Protein AF-A0A7J5ZHX4-F1 (afdb_monomer_lite)

Organism: Ameiurus melas (NCBI:txid219545)

Structure (mmCIF, N/CA/C/O backbone):
data_AF-A0A7J5ZHX4-F1
#
_entry.id   AF-A0A7J5ZHX4-F1
#
loop_
_atom_site.group_PDB
_atom_site.id
_atom_site.type_symbol
_atom_site.label_atom_id
_atom_site.la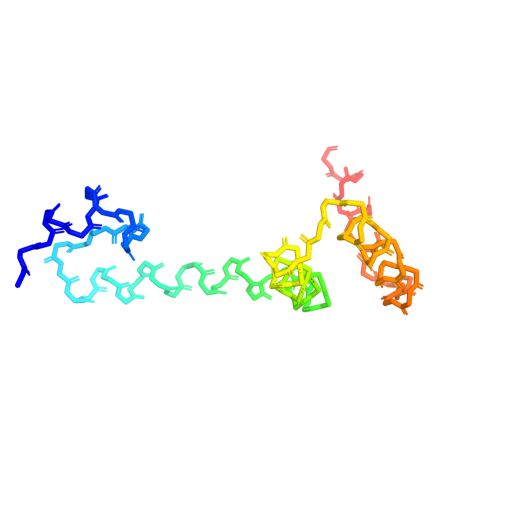bel_alt_id
_atom_site.label_comp_id
_atom_site.label_asym_id
_atom_site.label_entity_id
_atom_site.label_seq_id
_atom_site.pdbx_PDB_ins_code
_atom_site.Cartn_x
_atom_site.Cartn_y
_atom_site.Cartn_z
_atom_site.occupancy
_atom_site.B_iso_or_equiv
_atom_site.auth_seq_id
_atom_site.auth_comp_id
_atom_site.auth_asym_id
_atom_site.auth_atom_id
_atom_site.pdbx_PDB_model_num
ATOM 1 N N . MET A 1 1 ? -0.462 6.829 26.952 1.00 50.62 1 MET A N 1
ATOM 2 C CA . MET A 1 1 ? -0.421 7.953 25.986 1.00 50.62 1 MET A CA 1
ATOM 3 C C . MET A 1 1 ? -1.859 8.283 25.604 1.00 50.62 1 MET A C 1
ATOM 5 O O . MET A 1 1 ? -2.588 7.361 25.268 1.00 50.62 1 MET A O 1
ATOM 9 N N . LYS A 1 2 ? -2.314 9.534 25.761 1.00 53.50 2 LYS A N 1
ATOM 10 C CA . LYS A 1 2 ? -3.700 9.933 25.429 1.00 53.50 2 LYS A CA 1
ATOM 11 C C . LYS A 1 2 ? -3.875 9.978 23.902 1.00 53.50 2 LYS A C 1
ATOM 13 O O . LYS A 1 2 ? -2.925 10.338 23.210 1.00 53.50 2 LYS A O 1
ATOM 18 N N . GLY A 1 3 ? -5.066 9.652 23.386 1.00 60.94 3 GLY A N 1
ATOM 19 C CA . GLY A 1 3 ? -5.343 9.573 21.939 1.00 60.94 3 GLY A CA 1
ATOM 20 C C . GLY A 1 3 ? -4.990 10.840 21.143 1.00 60.94 3 GLY A C 1
ATOM 21 O O . GLY A 1 3 ? -4.582 10.745 19.989 1.00 60.94 3 GLY A O 1
ATOM 22 N N . SER A 1 4 ? -5.023 12.019 21.776 1.00 60.41 4 SER A N 1
ATOM 23 C CA . SER A 1 4 ? -4.625 13.295 21.162 1.00 60.41 4 SER A CA 1
ATOM 24 C C . SER A 1 4 ? -3.141 13.370 20.773 1.00 60.41 4 SER A C 1
ATOM 26 O O . SER A 1 4 ? -2.809 13.990 19.763 1.00 60.41 4 SER A O 1
ATOM 28 N N . ALA A 1 5 ? -2.252 12.695 21.512 1.00 63.16 5 ALA A N 1
ATOM 29 C CA . ALA A 1 5 ? -0.811 12.700 21.253 1.00 63.16 5 ALA A CA 1
ATOM 30 C C . ALA A 1 5 ? -0.412 11.861 20.021 1.00 63.16 5 ALA A C 1
ATOM 32 O O . ALA A 1 5 ? 0.643 12.094 19.438 1.00 63.16 5 ALA A O 1
ATOM 33 N N . CYS A 1 6 ? -1.250 10.906 19.595 1.00 61.03 6 CYS A N 1
ATOM 34 C CA . CYS A 1 6 ? -0.951 10.085 18.418 1.00 61.03 6 CYS A CA 1
ATOM 35 C C . CYS A 1 6 ? -1.124 10.859 17.098 1.00 61.03 6 CYS A C 1
ATOM 37 O O . CYS A 1 6 ? -0.428 10.570 16.125 1.00 61.03 6 CYS A O 1
ATOM 39 N N . SER A 1 7 ? -2.018 11.860 17.068 1.00 64.38 7 SER A N 1
ATOM 40 C CA . SER A 1 7 ? -2.251 12.667 15.860 1.00 64.38 7 SER A CA 1
ATOM 41 C C . SER A 1 7 ? -1.109 13.650 15.585 1.00 64.38 7 SER A C 1
ATOM 43 O O . SER A 1 7 ? -0.671 13.777 14.448 1.00 64.38 7 SER A O 1
ATOM 45 N N . VAL A 1 8 ? -0.555 14.280 16.629 1.00 71.25 8 VAL A N 1
ATOM 46 C CA . VAL A 1 8 ? 0.504 15.295 16.479 1.00 71.25 8 VAL A CA 1
ATOM 47 C C . VAL A 1 8 ? 1.832 14.698 16.009 1.00 71.25 8 VAL A C 1
ATOM 49 O O . VAL A 1 8 ? 2.600 15.364 15.323 1.00 71.25 8 VAL A O 1
ATOM 52 N N . LEU A 1 9 ? 2.079 13.425 16.327 1.00 78.75 9 LEU A N 1
ATOM 53 C CA . LEU A 1 9 ? 3.265 12.682 15.893 1.00 78.75 9 LEU A CA 1
ATOM 54 C C . LEU A 1 9 ? 3.055 11.926 14.568 1.00 78.75 9 LEU A C 1
ATOM 56 O O . LEU A 1 9 ? 3.935 11.169 14.173 1.00 78.75 9 LEU A O 1
ATOM 60 N N . HIS A 1 10 ? 1.907 12.100 13.894 1.00 74.19 10 HIS A N 1
ATOM 61 C CA . HIS A 1 10 ? 1.545 11.393 12.652 1.00 74.19 10 HIS A CA 1
ATOM 62 C C . HIS A 1 10 ? 1.650 9.857 12.736 1.00 74.19 10 HIS A C 1
ATOM 64 O O . HIS A 1 10 ? 1.832 9.175 11.730 1.00 74.19 10 HIS A O 1
ATOM 70 N N . LEU A 1 11 ? 1.510 9.297 13.938 1.00 80.31 11 LEU A N 1
ATOM 71 C CA . LEU A 1 11 ? 1.632 7.858 14.170 1.00 80.31 11 LEU A CA 1
ATOM 72 C C . LEU A 1 11 ? 0.301 7.124 13.935 1.00 80.31 11 LEU A C 1
ATOM 74 O O . LEU A 1 11 ? 0.294 5.953 13.565 1.00 80.31 11 LEU A O 1
ATOM 78 N N . CYS A 1 12 ? -0.827 7.820 14.113 1.00 80.94 12 CYS A N 1
ATOM 79 C CA . CYS A 1 12 ? -2.166 7.307 13.832 1.00 80.94 12 CYS A CA 1
ATOM 80 C C . CYS A 1 12 ? -2.793 8.086 12.673 1.00 80.94 12 CYS A C 1
ATOM 82 O O . CYS A 1 12 ? -2.812 9.315 12.693 1.00 80.94 12 CYS A O 1
ATOM 84 N N . SER A 1 13 ? -3.372 7.380 11.697 1.00 82.44 13 SER A N 1
ATOM 85 C CA . SER A 1 13 ? -4.062 8.019 10.566 1.00 82.44 13 SER A CA 1
ATOM 86 C C . SER A 1 13 ? -5.395 8.665 10.983 1.00 82.44 13 SER A C 1
ATOM 88 O O . SER A 1 13 ? -5.761 9.720 10.472 1.00 82.44 13 SER A O 1
ATOM 90 N N . ARG A 1 14 ? -6.116 8.060 11.941 1.00 81.50 14 ARG A N 1
ATOM 91 C CA . ARG A 1 14 ? -7.364 8.577 12.534 1.00 81.50 14 ARG A CA 1
ATOM 92 C C . ARG A 1 14 ? -7.449 8.185 14.011 1.00 81.50 14 ARG A C 1
ATOM 94 O O . ARG A 1 14 ? -6.869 7.178 14.413 1.00 81.50 14 ARG A O 1
ATOM 101 N N . VAL A 1 15 ? -8.177 8.968 14.806 1.00 83.31 15 VAL A N 1
ATOM 102 C CA . VAL A 1 15 ? -8.458 8.687 16.223 1.00 83.31 15 VAL A CA 1
ATOM 103 C C . VAL A 1 15 ? -9.967 8.531 16.383 1.00 83.31 15 VAL A C 1
ATOM 105 O O . VAL A 1 15 ? -10.717 9.390 15.929 1.00 83.31 15 VAL A O 1
ATOM 108 N N . PHE A 1 16 ? -10.401 7.442 17.017 1.00 82.50 16 PHE A N 1
ATOM 109 C CA . PHE A 1 16 ? -11.812 7.143 17.271 1.00 82.50 16 PHE A CA 1
ATOM 110 C C . PHE A 1 16 ? -12.116 7.218 18.776 1.00 82.50 16 PHE A C 1
ATOM 112 O O . PHE A 1 16 ? -11.214 6.965 19.580 1.00 82.50 16 PHE A O 1
ATOM 119 N N . PRO A 1 17 ? -13.355 7.576 19.164 1.00 80.19 17 PRO A N 1
ATOM 120 C CA . PRO A 1 17 ? -13.741 7.718 20.570 1.00 80.19 17 PRO A CA 1
ATOM 121 C C . PRO A 1 17 ? -13.888 6.371 21.295 1.00 80.19 17 PRO A C 1
ATOM 123 O O . PRO A 1 17 ? -13.548 6.280 22.471 1.00 80.19 17 PRO A O 1
ATOM 126 N N . ASP A 1 18 ? -14.310 5.320 20.583 1.00 85.75 18 ASP A N 1
ATOM 127 C CA . ASP A 1 18 ? -14.678 4.019 21.152 1.00 85.75 18 ASP A CA 1
ATOM 128 C C . ASP A 1 18 ? -14.129 2.854 20.316 1.00 85.75 18 ASP A C 1
ATOM 130 O O . ASP A 1 18 ? -13.853 2.993 19.118 1.00 85.75 18 ASP A O 1
ATOM 134 N N . LYS A 1 19 ? -14.004 1.674 20.940 1.00 83.31 19 LYS A N 1
ATOM 135 C CA . LYS A 1 19 ? -13.483 0.457 20.294 1.00 83.31 19 LYS A CA 1
ATOM 136 C C . LYS A 1 19 ? -14.381 -0.030 19.152 1.00 83.31 19 LYS A C 1
ATOM 138 O O . LYS A 1 19 ? -13.865 -0.425 18.111 1.00 83.31 19 LYS A O 1
ATOM 143 N N . ASP A 1 20 ? -15.698 0.012 19.322 1.00 85.38 20 ASP A N 1
ATOM 144 C CA . ASP A 1 20 ? -16.641 -0.422 18.284 1.00 85.38 20 ASP A CA 1
ATOM 145 C C . ASP A 1 20 ? -16.587 0.494 17.052 1.00 85.38 20 ASP A C 1
ATOM 147 O O . ASP A 1 20 ? -16.534 0.016 15.918 1.00 85.38 20 ASP A O 1
ATOM 151 N N . SER A 1 21 ? -16.471 1.807 17.270 1.00 84.44 21 SER A N 1
ATOM 152 C CA . SER A 1 21 ? -16.293 2.807 16.209 1.00 84.44 21 SER A CA 1
ATOM 153 C C . SER A 1 21 ? -14.967 2.639 15.453 1.00 84.44 21 SER A C 1
ATOM 155 O O . SER A 1 21 ? -14.923 2.836 14.239 1.00 84.44 21 SER A O 1
ATOM 157 N N . LEU A 1 22 ? -13.891 2.238 16.146 1.00 85.94 22 LEU A N 1
ATOM 158 C CA . LEU A 1 22 ? -12.603 1.902 15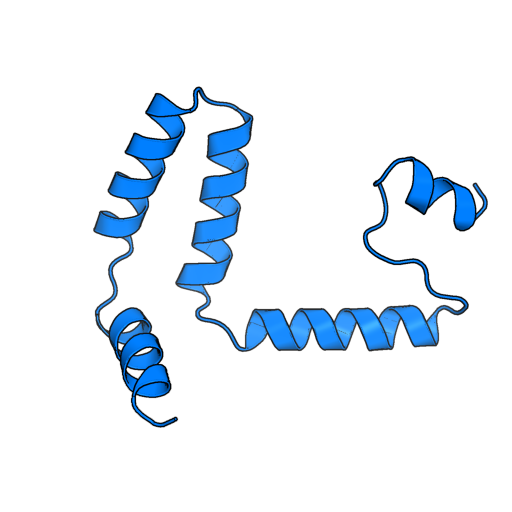.526 1.00 85.94 22 LEU A CA 1
ATOM 159 C C . LEU A 1 22 ? -12.738 0.700 14.579 1.00 85.94 22 LEU A C 1
ATOM 161 O O . LEU A 1 22 ? -12.272 0.767 13.446 1.00 85.94 22 LEU A O 1
ATOM 165 N N . ILE A 1 23 ? -13.371 -0.385 15.035 1.00 86.69 23 ILE A N 1
ATOM 166 C CA . ILE A 1 23 ? -13.519 -1.618 14.246 1.00 86.69 23 ILE A CA 1
ATOM 167 C C . ILE A 1 23 ? -14.400 -1.368 13.019 1.00 86.69 23 ILE A C 1
ATOM 169 O O . ILE A 1 23 ? -14.054 -1.800 11.922 1.00 86.69 23 ILE A O 1
ATOM 173 N N . ALA A 1 24 ? -15.504 -0.634 13.176 1.00 87.31 24 ALA A N 1
ATOM 174 C CA . ALA A 1 24 ? -16.365 -0.271 12.052 1.00 87.31 24 ALA A CA 1
ATOM 175 C C . ALA A 1 24 ? -15.608 0.554 10.994 1.00 87.31 24 ALA A C 1
ATOM 177 O O . ALA A 1 24 ? -15.697 0.258 9.802 1.00 87.31 24 ALA A O 1
ATOM 178 N N . GLY A 1 25 ? -14.813 1.540 11.429 1.00 84.38 25 GLY A N 1
ATOM 179 C CA . GLY A 1 25 ? -13.985 2.348 10.531 1.00 84.38 25 GLY A CA 1
ATOM 180 C C . GLY A 1 25 ? -12.855 1.561 9.855 1.00 84.38 25 GLY A C 1
ATOM 181 O O . GLY A 1 25 ? -12.553 1.808 8.689 1.00 84.38 25 GLY A O 1
ATOM 182 N N . ASP A 1 26 ? -12.242 0.600 10.552 1.00 86.50 26 ASP A N 1
ATOM 183 C CA . ASP A 1 26 ? -11.212 -0.280 9.982 1.00 86.50 26 ASP A CA 1
ATOM 184 C C . ASP A 1 26 ? -11.789 -1.203 8.899 1.00 86.50 26 ASP A C 1
ATOM 186 O O . ASP A 1 26 ? -11.237 -1.307 7.803 1.00 86.50 26 ASP A O 1
ATOM 190 N N . LEU A 1 27 ? -12.959 -1.797 9.155 1.00 86.81 27 LEU A N 1
ATOM 191 C CA . LEU A 1 27 ? -13.648 -2.660 8.194 1.00 86.81 27 LEU A CA 1
ATOM 192 C C . LEU A 1 27 ? -14.069 -1.909 6.924 1.00 86.81 27 LEU A C 1
ATOM 194 O O . LEU A 1 27 ? -13.979 -2.466 5.828 1.00 86.81 27 LEU A O 1
ATOM 198 N N . GLU A 1 28 ? -14.476 -0.644 7.039 1.00 88.31 28 GLU A N 1
ATOM 199 C CA . GLU A 1 28 ? -14.772 0.206 5.880 1.00 88.31 28 GLU A CA 1
ATOM 200 C C . GLU A 1 28 ? -13.524 0.412 5.000 1.00 88.31 28 GLU A C 1
ATOM 202 O O . GLU A 1 28 ? -13.568 0.240 3.777 1.00 88.31 28 GLU A O 1
ATOM 207 N N . ILE A 1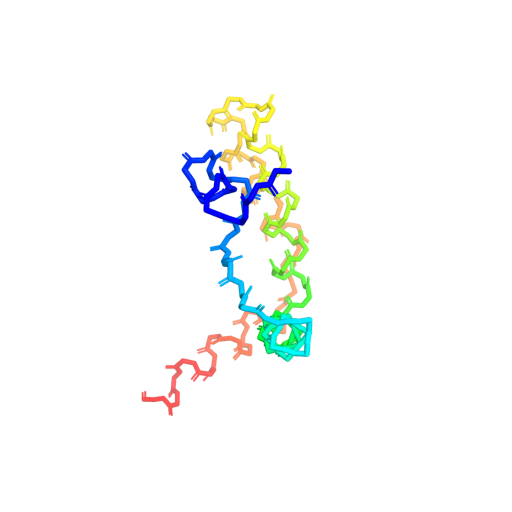 29 ? -12.379 0.721 5.619 1.00 85.38 29 ILE A N 1
ATOM 208 C CA . ILE A 1 29 ? -11.102 0.924 4.918 1.00 85.38 29 ILE A CA 1
ATOM 209 C C . ILE A 1 29 ? -10.611 -0.386 4.286 1.00 85.38 29 ILE A C 1
ATOM 211 O O . ILE A 1 29 ? -10.147 -0.395 3.136 1.00 85.38 29 ILE A O 1
ATOM 215 N N . ALA A 1 30 ? -10.734 -1.498 5.011 1.00 84.69 30 ALA A N 1
ATOM 216 C CA . ALA A 1 30 ? -10.401 -2.826 4.518 1.00 84.69 30 ALA A CA 1
ATOM 217 C C . ALA A 1 30 ? -11.262 -3.193 3.300 1.00 84.69 30 ALA A C 1
ATOM 219 O O . ALA A 1 30 ? -10.721 -3.632 2.284 1.00 84.69 30 ALA A O 1
ATOM 220 N N . GLY A 1 31 ? -12.571 -2.921 3.348 1.00 86.00 31 GLY A N 1
ATOM 221 C CA . GLY A 1 31 ? -13.483 -3.104 2.217 1.00 86.00 31 GLY A CA 1
ATOM 222 C C . GLY A 1 31 ? -13.094 -2.259 1.000 1.00 86.00 31 GLY A C 1
ATOM 223 O O . GLY A 1 31 ? -13.014 -2.773 -0.118 1.00 86.00 31 GLY A O 1
ATOM 224 N N . GLY A 1 32 ? -12.750 -0.985 1.211 1.00 83.25 32 GLY A N 1
ATOM 225 C CA . GLY A 1 32 ? -12.271 -0.093 0.149 1.00 83.25 32 GLY A CA 1
ATOM 226 C C . GLY A 1 32 ? -10.950 -0.534 -0.496 1.00 83.25 32 GLY A C 1
ATOM 227 O O . GLY A 1 32 ? -10.716 -0.273 -1.680 1.00 83.25 32 GLY A O 1
ATOM 228 N N . THR A 1 33 ? -10.091 -1.224 0.258 1.00 82.06 33 THR A N 1
ATOM 229 C CA . THR A 1 33 ? -8.830 -1.791 -0.247 1.00 82.06 33 THR A CA 1
ATOM 230 C C . THR A 1 33 ? -9.060 -3.123 -0.962 1.00 82.06 33 THR A C 1
ATOM 232 O O . THR A 1 33 ? -8.481 -3.352 -2.023 1.00 82.06 33 THR A O 1
ATOM 235 N N . ALA A 1 34 ? -9.945 -3.972 -0.434 1.00 81.31 34 ALA A N 1
ATOM 236 C CA . ALA A 1 34 ? -10.300 -5.267 -1.013 1.00 81.31 34 ALA A CA 1
ATOM 237 C C . ALA A 1 34 ? -11.068 -5.147 -2.341 1.00 81.31 34 ALA A C 1
AT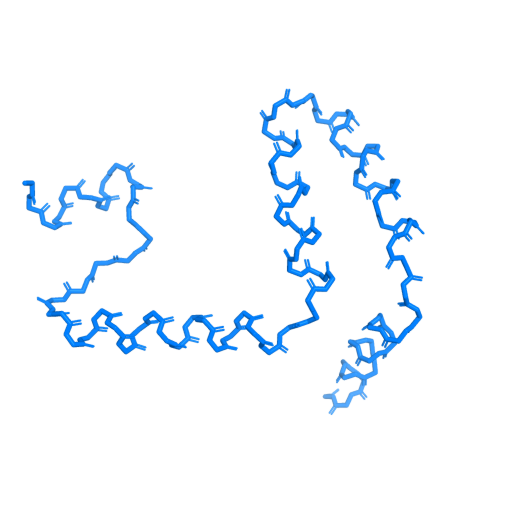OM 239 O O . ALA A 1 34 ? -10.966 -6.028 -3.188 1.00 81.31 34 ALA A O 1
ATOM 240 N N . GLY A 1 35 ? -11.798 -4.047 -2.555 1.00 82.62 35 GLY A N 1
ATOM 241 C CA . GLY A 1 35 ? -12.483 -3.762 -3.821 1.00 82.62 35 GLY A CA 1
ATOM 242 C C . GLY A 1 35 ? -11.564 -3.336 -4.977 1.00 82.62 35 GLY A C 1
ATOM 243 O O . GLY A 1 35 ? -12.043 -3.115 -6.089 1.00 82.62 35 GLY A O 1
ATOM 244 N N . ARG A 1 36 ? -10.255 -3.180 -4.743 1.00 80.75 36 ARG A N 1
ATOM 245 C CA . ARG A 1 36 ? -9.264 -2.813 -5.768 1.00 80.75 36 ARG A CA 1
ATOM 246 C C . ARG A 1 36 ? -8.534 -4.053 -6.280 1.00 80.75 36 ARG A C 1
ATOM 248 O O . ARG A 1 36 ? -8.506 -5.082 -5.616 1.00 80.75 36 ARG A O 1
ATOM 255 N N . SER A 1 37 ? -7.895 -3.943 -7.450 1.00 83.00 37 SER A N 1
ATOM 256 C CA . SER A 1 37 ? -7.054 -5.032 -7.969 1.00 83.00 37 SER A CA 1
ATOM 257 C C . SER A 1 37 ? -5.991 -5.418 -6.925 1.00 83.00 37 SER A C 1
ATOM 259 O O . SER A 1 37 ? -5.245 -4.542 -6.463 1.00 83.00 37 SER A O 1
ATOM 261 N N . PRO A 1 38 ? -5.876 -6.711 -6.567 1.00 79.81 38 PRO A N 1
ATOM 262 C CA . PRO A 1 38 ? -4.888 -7.170 -5.597 1.00 79.81 38 PRO A CA 1
ATOM 263 C C . PRO A 1 38 ? -3.460 -6.918 -6.095 1.00 79.81 38 PRO A C 1
ATOM 265 O O . PRO A 1 38 ? -2.582 -6.595 -5.297 1.00 79.81 38 PRO A O 1
ATOM 268 N N . VAL A 1 39 ? -3.237 -6.971 -7.414 1.00 81.38 39 VAL A N 1
ATOM 269 C CA . VAL A 1 39 ? -1.943 -6.664 -8.040 1.00 81.38 39 VAL A CA 1
ATOM 270 C C . VAL A 1 39 ? -1.596 -5.186 -7.867 1.00 81.38 39 VAL A C 1
ATOM 272 O O . VAL A 1 39 ? -0.465 -4.859 -7.512 1.00 81.38 39 VAL A O 1
ATOM 275 N N . ALA A 1 40 ? -2.569 -4.285 -8.034 1.00 79.12 40 ALA A N 1
ATOM 276 C CA . ALA A 1 40 ? -2.353 -2.852 -7.838 1.00 79.12 40 ALA A CA 1
ATOM 277 C C . ALA A 1 40 ? -2.057 -2.498 -6.368 1.00 79.12 40 ALA A C 1
ATOM 279 O O . ALA A 1 40 ? -1.167 -1.689 -6.091 1.00 79.12 40 ALA A O 1
ATOM 280 N N . VAL A 1 41 ? -2.767 -3.116 -5.416 1.00 84.38 41 VAL A N 1
ATOM 281 C CA . VAL A 1 41 ? -2.572 -2.871 -3.975 1.00 84.38 41 VAL A CA 1
ATOM 282 C C . VAL A 1 41 ? -1.216 -3.397 -3.504 1.00 84.38 41 VAL A C 1
ATOM 284 O O . VAL A 1 41 ? -0.444 -2.649 -2.898 1.00 84.38 41 VAL A O 1
ATOM 287 N N . GLN A 1 42 ? -0.893 -4.658 -3.810 1.00 83.38 42 GLN A N 1
ATOM 288 C CA . GLN A 1 42 ? 0.400 -5.237 -3.432 1.00 83.38 42 GLN A CA 1
ATOM 289 C C . GLN A 1 42 ? 1.552 -4.528 -4.143 1.00 83.38 42 GLN A C 1
ATOM 291 O O . GLN A 1 42 ? 2.577 -4.242 -3.526 1.00 83.38 42 GLN A O 1
ATOM 296 N N . GLY A 1 43 ? 1.362 -4.162 -5.410 1.00 84.00 43 GLY A N 1
ATOM 297 C CA . GLY A 1 43 ? 2.384 -3.470 -6.172 1.00 84.00 43 GLY A CA 1
ATOM 298 C C . GLY A 1 43 ? 2.722 -2.087 -5.638 1.00 84.00 43 GLY A C 1
ATOM 299 O O . GLY A 1 43 ? 3.895 -1.747 -5.492 1.00 84.00 43 GLY A O 1
ATOM 300 N N . THR A 1 44 ? 1.699 -1.325 -5.246 1.00 85.81 44 THR A N 1
ATOM 301 C CA . THR A 1 44 ? 1.889 -0.018 -4.606 1.00 85.81 44 THR A CA 1
ATOM 302 C C . THR A 1 44 ? 2.656 -0.154 -3.288 1.00 85.81 44 THR A C 1
ATOM 304 O O . THR A 1 44 ? 3.556 0.638 -3.023 1.00 85.81 44 THR A O 1
ATOM 307 N N . LYS A 1 45 ? 2.367 -1.185 -2.479 1.00 87.25 45 LYS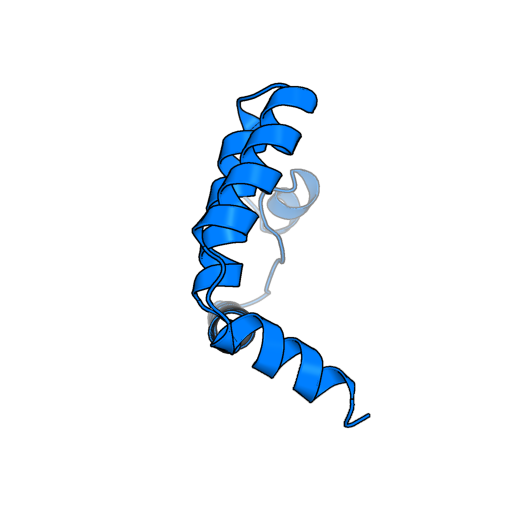 A N 1
ATOM 308 C CA . LYS A 1 45 ? 3.077 -1.433 -1.213 1.00 87.25 45 LYS A CA 1
ATOM 309 C C . LYS A 1 45 ? 4.564 -1.715 -1.428 1.00 87.25 45 LYS A C 1
ATOM 311 O O . LYS A 1 45 ? 5.397 -1.133 -0.739 1.00 87.25 45 LYS A O 1
ATOM 316 N N . ILE A 1 46 ? 4.892 -2.601 -2.366 1.00 87.75 46 ILE A N 1
ATOM 317 C CA . ILE A 1 46 ? 6.283 -2.967 -2.665 1.00 87.75 46 ILE A CA 1
ATOM 318 C C . ILE A 1 46 ? 7.049 -1.745 -3.179 1.00 87.75 46 ILE A C 1
ATOM 320 O O . ILE A 1 46 ? 8.160 -1.478 -2.732 1.00 87.75 46 ILE A O 1
ATOM 324 N N . ASN A 1 47 ? 6.422 -0.957 -4.050 1.00 86.19 47 ASN A N 1
ATOM 325 C CA . ASN A 1 47 ? 7.021 0.251 -4.597 1.00 86.19 47 ASN A CA 1
ATOM 326 C C . ASN A 1 47 ? 7.295 1.325 -3.524 1.00 86.19 47 ASN A C 1
ATOM 328 O O . ASN A 1 47 ? 8.376 1.912 -3.490 1.00 86.19 47 ASN A O 1
ATOM 332 N N . LEU A 1 48 ? 6.351 1.543 -2.599 1.00 86.62 48 LEU A N 1
ATOM 333 C CA . LEU A 1 48 ? 6.540 2.465 -1.473 1.00 86.62 48 LEU A CA 1
ATOM 334 C C . LEU A 1 48 ? 7.683 2.029 -0.546 1.00 86.62 48 LEU A C 1
ATOM 336 O O . LEU A 1 48 ? 8.448 2.873 -0.089 1.00 86.62 48 LEU A O 1
ATOM 340 N N . LEU A 1 49 ? 7.810 0.725 -0.280 1.00 89.25 49 LEU A N 1
ATOM 341 C CA . LEU A 1 49 ? 8.916 0.185 0.515 1.00 89.25 49 LEU A CA 1
ATOM 342 C C . LEU A 1 49 ? 10.258 0.365 -0.199 1.00 89.25 49 LEU A C 1
ATOM 344 O O . LEU A 1 49 ? 11.212 0.825 0.416 1.00 89.25 49 LEU A O 1
ATOM 348 N N . TYR A 1 50 ? 10.315 0.061 -1.497 1.00 86.94 50 TYR A N 1
ATOM 349 C CA . TYR A 1 50 ? 11.535 0.208 -2.285 1.00 86.94 50 TYR A CA 1
ATOM 350 C C . TYR A 1 50 ? 11.981 1.673 -2.375 1.00 86.94 50 TYR A C 1
ATOM 352 O O . TYR A 1 50 ? 13.137 1.983 -2.101 1.00 86.94 50 TYR A O 1
ATOM 360 N N . SER A 1 51 ? 11.047 2.588 -2.648 1.00 87.50 51 SER A N 1
ATOM 361 C CA . SER A 1 51 ? 11.315 4.030 -2.751 1.00 87.50 51 SER A CA 1
ATOM 362 C C . SER A 1 51 ? 11.777 4.670 -1.437 1.00 87.50 51 SER A C 1
ATOM 364 O O . SER A 1 51 ? 12.378 5.738 -1.464 1.00 87.50 51 SER A O 1
ATOM 366 N N . ARG A 1 52 ? 11.490 4.054 -0.281 1.00 89.81 52 ARG A N 1
ATOM 367 C CA . ARG A 1 52 ? 11.958 4.546 1.025 1.00 89.81 52 ARG A CA 1
ATOM 368 C C . ARG A 1 52 ? 13.462 4.346 1.202 1.00 89.81 52 ARG A C 1
ATOM 370 O O . ARG A 1 52 ? 14.120 5.198 1.788 1.00 89.81 52 ARG A O 1
ATOM 377 N N . ASP A 1 53 ? 13.967 3.213 0.726 1.00 88.94 53 ASP A N 1
ATOM 378 C CA . ASP A 1 53 ? 15.329 2.759 1.005 1.00 88.94 53 ASP A CA 1
ATOM 379 C C . ASP A 1 53 ? 16.302 3.057 -0.158 1.00 88.94 53 ASP A C 1
ATOM 381 O O . ASP A 1 53 ? 17.495 2.793 -0.031 1.00 88.94 53 ASP A O 1
ATOM 385 N N . HIS A 1 54 ? 15.815 3.628 -1.270 1.00 88.50 54 HIS A N 1
ATOM 386 C CA . HIS A 1 54 ? 16.593 3.895 -2.489 1.00 88.50 54 HIS A CA 1
ATOM 387 C C . HIS A 1 54 ? 16.487 5.352 -2.950 1.00 88.50 54 HIS A C 1
ATOM 389 O O . HIS A 1 54 ? 15.591 6.099 -2.550 1.00 88.50 54 HIS A O 1
ATOM 395 N N . SER A 1 55 ? 17.410 5.762 -3.825 1.00 88.12 55 SER A N 1
ATOM 396 C CA . SER A 1 55 ? 17.354 7.080 -4.453 1.00 88.12 55 SER A CA 1
ATOM 397 C C . SER A 1 55 ? 16.121 7.223 -5.355 1.00 88.12 55 SER A C 1
ATOM 399 O O . SER A 1 55 ? 15.574 6.243 -5.858 1.00 88.12 55 SER A O 1
ATOM 401 N N . VAL A 1 56 ? 15.690 8.464 -5.603 1.00 85.62 56 VAL A N 1
ATOM 402 C CA . VAL A 1 56 ? 14.520 8.747 -6.457 1.00 85.62 56 VAL A CA 1
ATOM 403 C C . VAL A 1 56 ? 14.682 8.136 -7.854 1.00 85.62 56 VAL A C 1
ATOM 405 O O . VAL A 1 56 ? 13.723 7.594 -8.396 1.00 85.62 56 VAL A O 1
ATOM 408 N N . THR A 1 57 ? 15.891 8.176 -8.419 1.00 86.50 57 THR A N 1
ATOM 409 C CA . THR A 1 57 ? 16.187 7.626 -9.749 1.00 86.50 57 THR A CA 1
ATOM 410 C C . THR A 1 57 ? 16.034 6.105 -9.781 1.00 86.50 57 THR A C 1
ATOM 412 O O . THR A 1 57 ? 15.335 5.583 -10.645 1.00 86.50 57 THR A O 1
ATOM 415 N N . GLU A 1 58 ? 16.609 5.398 -8.803 1.00 83.62 58 GLU A N 1
ATOM 416 C CA . GLU A 1 58 ? 16.477 3.938 -8.684 1.00 83.62 58 GLU A CA 1
ATOM 417 C C . GLU A 1 58 ? 15.034 3.521 -8.392 1.00 83.62 58 GLU A C 1
ATOM 419 O O . GLU A 1 58 ? 14.542 2.539 -8.947 1.00 83.62 58 GLU A O 1
ATOM 424 N N . GLY A 1 59 ? 14.329 4.297 -7.563 1.00 84.19 59 GLY A N 1
ATOM 425 C CA . GLY A 1 59 ? 12.905 4.116 -7.311 1.00 84.19 59 GLY A CA 1
ATOM 426 C C . GLY A 1 59 ? 12.098 4.175 -8.605 1.00 84.19 59 GLY A C 1
ATOM 427 O O . GLY A 1 59 ? 11.314 3.269 -8.872 1.00 84.19 59 GLY A O 1
ATOM 428 N N . LEU A 1 60 ? 12.328 5.192 -9.444 1.00 85.12 60 LEU A N 1
ATOM 429 C CA . LEU A 1 60 ? 11.666 5.342 -10.745 1.00 85.12 60 LEU A CA 1
ATOM 430 C C . LEU A 1 60 ? 11.946 4.172 -11.698 1.00 85.12 60 LEU A C 1
ATOM 432 O O . LEU A 1 60 ? 11.004 3.658 -12.305 1.00 85.12 60 LEU A O 1
ATOM 436 N N . ASP A 1 61 ? 13.194 3.717 -11.800 1.00 85.56 61 ASP A N 1
ATOM 437 C CA . ASP A 1 61 ? 13.532 2.553 -12.626 1.00 85.56 61 ASP A CA 1
ATOM 438 C C . ASP A 1 61 ? 12.851 1.276 -12.117 1.00 85.56 61 ASP A C 1
ATOM 440 O O . ASP A 1 61 ? 12.289 0.505 -12.902 1.00 85.56 61 ASP A O 1
ATOM 444 N N . TYR A 1 62 ? 12.812 1.081 -10.797 1.00 84.75 62 TYR A N 1
ATOM 445 C CA . TYR A 1 62 ? 12.117 -0.045 -10.180 1.00 84.75 62 TYR A CA 1
ATOM 446 C C . TYR A 1 62 ? 10.610 -0.005 -10.438 1.00 84.75 62 TYR A C 1
ATOM 448 O O . TYR A 1 62 ? 10.018 -1.029 -10.783 1.00 84.75 62 TYR A O 1
ATOM 456 N N . VAL A 1 63 ? 9.985 1.176 -10.352 1.00 84.88 63 VAL A N 1
ATOM 457 C CA . VAL A 1 63 ? 8.565 1.373 -10.683 1.00 84.88 63 VAL A CA 1
ATOM 458 C C . VAL A 1 63 ? 8.286 0.897 -12.108 1.00 84.88 63 VAL A C 1
ATOM 460 O O . VAL A 1 63 ? 7.347 0.133 -12.330 1.00 84.88 63 VAL A O 1
ATOM 463 N N . ILE A 1 64 ? 9.104 1.317 -13.076 1.00 83.62 64 ILE A N 1
ATOM 464 C CA . ILE A 1 64 ? 8.930 0.966 -14.491 1.00 83.62 64 ILE A CA 1
ATOM 465 C C . ILE A 1 64 ? 9.081 -0.545 -14.694 1.00 83.62 64 ILE A C 1
ATOM 467 O O . ILE A 1 64 ? 8.207 -1.170 -15.300 1.00 83.62 64 ILE A O 1
ATOM 471 N N . GLN A 1 65 ? 10.142 -1.151 -14.154 1.00 81.19 65 GLN A N 1
ATOM 472 C CA . GLN A 1 65 ? 10.368 -2.600 -14.246 1.00 81.19 65 GLN A CA 1
ATOM 473 C C . GLN A 1 65 ? 9.219 -3.398 -13.619 1.00 81.19 65 GLN A C 1
ATOM 475 O O . GLN A 1 65 ? 8.750 -4.399 -14.173 1.00 81.19 65 GLN A O 1
ATOM 480 N N . MET A 1 66 ? 8.716 -2.921 -12.485 1.00 77.69 66 MET A N 1
ATOM 481 C CA . MET A 1 66 ? 7.590 -3.510 -11.781 1.00 77.69 66 MET A CA 1
ATOM 482 C C . MET A 1 66 ? 6.306 -3.428 -12.621 1.00 77.69 66 MET A C 1
ATOM 484 O O . MET A 1 66 ? 5.674 -4.453 -12.866 1.00 77.69 66 MET A O 1
ATOM 488 N N . TYR A 1 67 ? 5.960 -2.261 -13.173 1.00 76.12 67 TYR A N 1
ATOM 489 C CA . TYR A 1 67 ? 4.778 -2.109 -14.032 1.00 76.12 67 TYR A CA 1
ATOM 490 C C . TYR A 1 67 ? 4.841 -2.945 -15.313 1.00 76.12 67 TYR A C 1
ATOM 492 O O . TYR A 1 67 ? 3.814 -3.458 -15.760 1.00 76.12 67 TYR A O 1
ATOM 500 N N . VAL A 1 68 ? 6.024 -3.093 -15.915 1.00 75.31 68 VAL A N 1
ATOM 501 C CA . VAL A 1 68 ? 6.208 -3.910 -17.124 1.00 75.31 68 VAL A CA 1
ATOM 502 C C . VAL A 1 68 ? 6.047 -5.402 -16.815 1.00 75.31 68 VAL A C 1
ATOM 504 O O . VAL A 1 68 ? 5.437 -6.117 -17.612 1.00 75.31 68 VAL A O 1
ATOM 507 N N . SER A 1 69 ? 6.542 -5.861 -15.662 1.00 72.94 69 SER A N 1
ATOM 508 C CA . SER A 1 69 ? 6.509 -7.273 -15.256 1.00 72.94 69 SER A CA 1
ATOM 509 C C . SER A 1 69 ? 5.138 -7.741 -14.764 1.00 72.94 69 SER A C 1
ATOM 511 O O . SER A 1 69 ? 4.700 -8.829 -15.132 1.00 72.94 69 SER A O 1
ATOM 513 N N . VAL A 1 70 ? 4.410 -6.924 -13.995 1.00 69.50 70 VAL A N 1
ATOM 514 C CA . VAL A 1 70 ? 3.091 -7.304 -13.443 1.00 69.50 70 VAL A CA 1
ATOM 515 C C . VAL A 1 70 ? 1.918 -7.051 -14.393 1.00 69.50 70 VAL A C 1
ATOM 517 O O . VAL A 1 70 ? 0.759 -7.182 -13.996 1.00 69.50 70 VAL A O 1
ATOM 520 N N . ARG A 1 71 ? 2.188 -6.670 -15.649 1.00 56.59 71 ARG A N 1
ATOM 521 C CA . ARG A 1 71 ? 1.177 -6.283 -16.642 1.00 56.59 71 ARG A CA 1
ATOM 522 C C . ARG A 1 71 ? 0.272 -7.457 -17.048 1.00 56.59 71 ARG A C 1
ATOM 524 O O . ARG A 1 71 ? 0.420 -8.051 -18.113 1.00 56.59 71 ARG A O 1
ATOM 531 N N . SER A 1 72 ? -0.732 -7.731 -16.223 1.00 54.12 72 SER A N 1
ATOM 532 C CA . SER A 1 72 ? -1.930 -8.501 -16.558 1.00 54.12 72 SER A CA 1
ATOM 533 C C . SER A 1 72 ? -2.883 -7.618 -17.372 1.00 54.12 72 SER A C 1
ATOM 535 O O . SER A 1 72 ? -3.309 -6.554 -16.920 1.00 54.12 72 SER A O 1
ATOM 537 N N . VAL A 1 73 ? -3.233 -8.041 -18.592 1.00 53.81 73 VAL A N 1
ATOM 538 C CA . VAL A 1 73 ? -4.129 -7.287 -19.495 1.00 53.81 73 VAL A CA 1
ATOM 539 C C . VAL A 1 73 ? -5.536 -7.124 -18.890 1.00 53.81 73 VAL A C 1
ATOM 541 O O . VAL A 1 73 ? -6.228 -6.157 -19.200 1.00 53.81 73 VAL A O 1
ATOM 544 N N . GLY A 1 74 ? -5.957 -8.015 -17.986 1.00 59.56 74 GLY A N 1
ATOM 545 C CA . GLY A 1 74 ? -7.301 -8.015 -17.396 1.00 59.56 74 GLY A CA 1
ATOM 546 C C . GLY A 1 74 ? -7.574 -6.858 -16.429 1.00 59.56 74 GLY A C 1
ATOM 547 O O . GLY A 1 74 ? -8.603 -6.198 -16.546 1.00 59.56 74 GLY A O 1
ATOM 548 N N . ASP A 1 75 ? -6.646 -6.551 -15.519 1.00 59.19 75 ASP A N 1
ATOM 549 C CA . ASP A 1 75 ? -6.870 -5.534 -14.475 1.00 59.19 75 ASP A CA 1
ATOM 550 C C . ASP A 1 75 ? -6.798 -4.100 -15.017 1.00 59.19 75 ASP A C 1
ATOM 552 O O . ASP A 1 75 ? -7.608 -3.239 -14.657 1.00 59.19 75 ASP A O 1
ATOM 556 N N . VAL A 1 76 ? -5.868 -3.838 -15.942 1.00 60.78 76 VAL A N 1
ATOM 557 C CA . VAL A 1 76 ? -5.750 -2.522 -16.589 1.00 60.78 76 VAL A CA 1
ATOM 558 C C . VAL A 1 76 ? -6.951 -2.266 -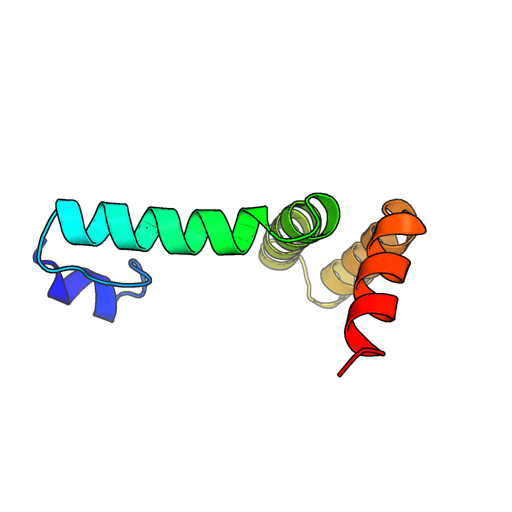17.497 1.00 60.78 76 VAL A C 1
ATOM 560 O O . VAL A 1 76 ? -7.486 -1.160 -17.496 1.00 60.78 76 VAL A O 1
ATOM 563 N N . THR A 1 77 ? -7.425 -3.274 -18.238 1.00 60.00 77 THR A N 1
ATOM 564 C CA . THR A 1 77 ? -8.598 -3.111 -19.110 1.00 60.00 77 THR A CA 1
ATOM 565 C C . THR A 1 77 ? -9.901 -3.014 -18.324 1.00 60.00 77 THR A C 1
ATOM 567 O O . THR A 1 77 ? -10.736 -2.194 -18.694 1.00 60.00 77 THR A O 1
ATOM 570 N N . ALA A 1 78 ? -10.080 -3.750 -17.221 1.00 59.00 78 ALA A N 1
ATOM 571 C CA . ALA A 1 78 ? -11.245 -3.607 -16.342 1.00 59.00 78 ALA A CA 1
ATOM 572 C C . ALA A 1 78 ? -11.306 -2.211 -15.696 1.00 59.00 78 ALA A C 1
ATOM 574 O O . ALA A 1 78 ? -12.348 -1.553 -15.739 1.00 59.00 78 ALA A O 1
ATOM 575 N N . SER A 1 79 ? -10.171 -1.714 -15.191 1.00 57.56 79 SER A N 1
ATOM 576 C CA . SER A 1 79 ? -10.059 -0.358 -14.637 1.00 57.56 79 SER A CA 1
ATOM 577 C C . SER A 1 79 ? -10.273 0.726 -15.708 1.00 57.56 79 SER A C 1
ATOM 579 O O . SER A 1 79 ? -11.065 1.653 -15.518 1.00 57.56 79 SER A O 1
ATOM 581 N N . ALA A 1 80 ? -9.663 0.572 -16.891 1.00 59.78 80 ALA A N 1
ATOM 582 C CA . ALA A 1 80 ? -9.837 1.497 -18.014 1.00 59.78 80 ALA A CA 1
ATOM 583 C C . ALA A 1 80 ? -11.267 1.488 -18.585 1.00 59.78 80 ALA A C 1
ATOM 585 O O . ALA A 1 80 ? -11.764 2.527 -19.018 1.00 59.78 80 ALA A O 1
ATOM 586 N N . ARG A 1 81 ? -11.948 0.334 -18.581 1.00 50.75 81 ARG A N 1
ATOM 587 C CA . ARG A 1 81 ? -13.326 0.179 -19.075 1.00 50.75 81 ARG A CA 1
ATOM 588 C C . ARG A 1 81 ? -14.355 0.719 -18.081 1.00 50.75 81 ARG A C 1
ATOM 590 O O . ARG A 1 81 ? -15.353 1.279 -18.524 1.00 50.75 81 ARG A O 1
ATOM 597 N N . SER A 1 82 ? -14.087 0.630 -16.775 1.00 48.38 82 SER A N 1
ATOM 598 C CA . SER A 1 82 ? -14.930 1.228 -15.728 1.00 48.38 82 SER A CA 1
ATOM 599 C C . SER A 1 82 ? -14.978 2.762 -15.838 1.00 48.38 82 SER A C 1
ATOM 601 O O . SER A 1 82 ? -16.045 3.362 -15.735 1.00 48.38 82 SER A O 1
ATOM 603 N N . ARG A 1 83 ? -13.856 3.407 -16.201 1.00 46.94 83 ARG A N 1
ATOM 604 C CA . ARG A 1 83 ? -13.790 4.866 -16.433 1.00 46.94 83 ARG A CA 1
ATOM 605 C C . ARG A 1 83 ? -14.517 5.375 -17.683 1.00 46.94 83 ARG A C 1
ATOM 607 O O . ARG A 1 83 ? -14.736 6.574 -17.771 1.00 46.94 83 ARG A O 1
ATOM 614 N N . LYS A 1 84 ? -14.879 4.512 -18.640 1.00 40.41 84 LYS A N 1
ATOM 615 C CA . LYS A 1 84 ? -15.628 4.905 -19.854 1.00 40.41 84 LYS A CA 1
ATOM 616 C C . LYS A 1 84 ? -17.154 4.800 -19.698 1.00 40.41 84 LYS A C 1
ATOM 618 O O . LYS A 1 84 ? -17.869 4.978 -20.678 1.00 40.41 84 LYS A O 1
ATOM 623 N N . ARG A 1 85 ? -17.648 4.449 -18.504 1.00 34.59 85 ARG A N 1
ATOM 624 C CA . ARG A 1 85 ? -19.082 4.310 -18.186 1.00 34.59 85 ARG A CA 1
ATOM 625 C C . ARG A 1 85 ? -19.622 5.397 -17.241 1.00 34.59 85 ARG A C 1
ATOM 627 O O . ARG A 1 85 ? -20.738 5.242 -16.756 1.00 34.59 85 ARG A O 1
ATOM 634 N N . CYS A 1 86 ? -18.852 6.460 -17.009 1.00 37.19 86 CYS A N 1
ATOM 635 C CA . CYS A 1 86 ? -19.322 7.714 -16.420 1.00 37.19 86 CYS A CA 1
ATOM 636 C C . CYS A 1 86 ? -19.371 8.770 -17.526 1.00 37.19 86 CYS A C 1
ATOM 638 O O . CYS A 1 86 ? -18.396 8.788 -18.317 1.00 37.19 86 CYS A O 1
#

Foldseek 3Di:
DDQVVCVVVVNDPDGDPDPVRVVVVVVVVVVVLVPADPLVSVLVVVLVVVPVVDDPVVSVVVNVVSCVVSDDVVRVVVVVVVVVPD

InterPro domains:
  IPR014748 Enoyl-CoA hydratase, C-terminal [G3DSA:1.10.12.10] (35-85)
  IPR029045 ClpP/crotonase-like domain superfamily [SSF52096] (9-78)
  IPR045002 Delta(3,5)-Delta(2,4)-dienoyl-CoA isomerase Ech1-like [PTHR43149] (7-82)

Sequence (86 aa):
MKGSACSVLHLCSRVFPDKDSLIAGDLEIAGGTAGRSPVAVQGTKINLLYSRDHSVTEGLDYVIQMYVSVRSVGDVTASARSRKRC

pLDDT: mean 75.62, std 13.94, range [34.59, 89.81]

Radius of gyration: 17.71 Å; chains: 1; bounding box: 37×24×46 Å

Secondary structure (DSSP, 8-state):
--HHHHHHTT--S---SSHHHHHHHHHHHHHHHHTS-HHHHHHHHHHHHHHHHS-HHHHHHHHHHHHHHS--HHHHHHHHHHTT--